Protein AF-A0A6B3G988-F1 (afdb_monomer_lite)

pLDDT: mean 75.81, std 22.09, range [39.78, 98.69]

Structure (mmCIF, N/CA/C/O backbone):
data_AF-A0A6B3G988-F1
#
_entry.id   AF-A0A6B3G988-F1
#
loop_
_atom_site.group_PDB
_atom_site.id
_atom_site.type_symbol
_atom_site.label_atom_id
_atom_site.label_alt_id
_atom_site.label_comp_id
_atom_site.label_asym_id
_atom_site.label_entity_id
_atom_site.label_seq_id
_atom_site.pdbx_PDB_ins_code
_atom_site.Cartn_x
_atom_site.Cartn_y
_atom_site.Cartn_z
_atom_site.occupancy
_atom_site.B_iso_or_equiv
_atom_site.auth_seq_id
_atom_site.auth_comp_id
_atom_site.auth_asym_id
_atom_site.auth_atom_id
_atom_site.pdbx_PDB_model_num
ATOM 1 N N . MET A 1 1 ? -3.854 62.641 1.721 1.00 42.56 1 MET A N 1
ATOM 2 C CA . MET A 1 1 ? -2.601 61.874 1.902 1.00 42.56 1 MET A CA 1
ATOM 3 C C . MET A 1 1 ? -2.681 60.600 1.073 1.00 42.56 1 MET A C 1
ATOM 5 O O . MET A 1 1 ? -3.495 59.736 1.372 1.00 42.56 1 MET A O 1
ATOM 9 N N . ARG A 1 2 ? -1.920 60.510 -0.021 1.00 48.09 2 ARG A N 1
ATOM 10 C CA . ARG A 1 2 ? -1.785 59.286 -0.820 1.00 48.09 2 ARG A CA 1
ATOM 11 C C . ARG A 1 2 ? -0.318 58.873 -0.875 1.00 48.09 2 ARG A C 1
ATOM 13 O O . ARG A 1 2 ? 0.533 59.742 -1.022 1.00 48.09 2 ARG A O 1
ATOM 20 N N . ARG A 1 3 ? -0.137 57.545 -0.938 1.00 47.75 3 ARG A N 1
ATOM 21 C CA . ARG A 1 3 ? 1.017 56.787 -1.458 1.00 47.75 3 ARG A CA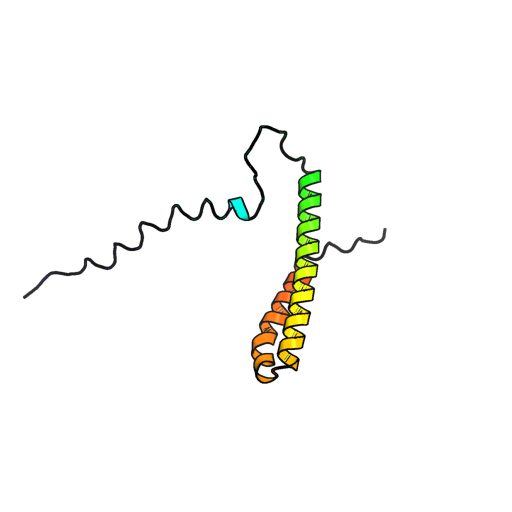 1
ATOM 22 C C . ARG A 1 3 ? 2.138 56.517 -0.442 1.00 47.75 3 ARG A C 1
ATOM 24 O O . ARG A 1 3 ? 2.874 57.428 -0.113 1.00 47.75 3 ARG A O 1
ATOM 31 N N . THR A 1 4 ? 2.279 55.254 -0.020 1.00 49.28 4 THR A N 1
ATOM 32 C CA . THR A 1 4 ? 3.312 54.282 -0.465 1.00 49.28 4 THR A CA 1
ATOM 33 C C . THR A 1 4 ? 3.268 53.015 0.402 1.00 49.28 4 THR A C 1
ATOM 35 O O . THR A 1 4 ? 3.024 53.084 1.600 1.00 49.28 4 THR A O 1
ATOM 38 N N . GLY A 1 5 ? 3.503 51.847 -0.211 1.00 45.88 5 GLY A N 1
ATOM 39 C CA . GLY A 1 5 ? 3.783 50.617 0.541 1.00 45.88 5 GLY A CA 1
ATOM 40 C C . GLY A 1 5 ? 3.419 49.282 -0.113 1.00 45.88 5 GLY A C 1
ATOM 41 O O . GLY A 1 5 ? 3.436 48.261 0.565 1.00 45.88 5 GLY A O 1
ATOM 42 N N . THR A 1 6 ? 3.116 49.228 -1.412 1.00 54.84 6 THR A N 1
ATOM 43 C CA . THR A 1 6 ? 3.039 47.964 -2.168 1.00 54.84 6 THR A CA 1
ATOM 44 C C . THR A 1 6 ? 4.447 47.465 -2.516 1.00 54.84 6 THR A C 1
ATOM 46 O O . THR A 1 6 ? 4.810 47.411 -3.686 1.00 54.84 6 THR A O 1
ATOM 49 N N . THR A 1 7 ? 5.267 47.124 -1.516 1.00 52.28 7 THR A N 1
ATOM 50 C CA . THR A 1 7 ? 6.633 46.611 -1.760 1.00 52.28 7 THR A CA 1
ATOM 51 C C . THR A 1 7 ? 7.046 45.536 -0.752 1.00 52.28 7 THR A C 1
ATOM 53 O O . THR A 1 7 ? 8.144 45.560 -0.209 1.00 52.28 7 THR A O 1
ATOM 56 N N . ARG A 1 8 ? 6.165 44.574 -0.451 1.00 50.00 8 ARG A N 1
ATOM 57 C CA . ARG A 1 8 ? 6.551 43.417 0.387 1.00 50.00 8 ARG A CA 1
ATOM 58 C C . ARG A 1 8 ? 5.888 42.091 0.010 1.00 50.00 8 ARG A C 1
ATOM 60 O O . ARG A 1 8 ? 5.768 41.208 0.845 1.00 50.00 8 ARG A O 1
ATOM 67 N N . ARG A 1 9 ? 5.449 41.942 -1.245 1.00 52.41 9 ARG A N 1
ATOM 68 C CA . ARG A 1 9 ? 4.944 40.657 -1.779 1.00 52.41 9 ARG A CA 1
ATOM 69 C C . ARG A 1 9 ? 5.733 40.104 -2.971 1.00 52.41 9 ARG A C 1
ATOM 71 O O . ARG A 1 9 ? 5.475 38.984 -3.375 1.00 52.41 9 ARG A O 1
ATOM 78 N N . GLY A 1 10 ? 6.717 40.840 -3.493 1.00 52.38 10 GLY A N 1
ATOM 79 C CA . GLY A 1 10 ? 7.504 40.426 -4.665 1.00 52.38 10 GLY A CA 1
ATOM 80 C C . GLY A 1 10 ? 8.854 39.759 -4.373 1.00 52.38 10 GLY A C 1
ATOM 81 O O . GLY A 1 10 ? 9.582 39.473 -5.310 1.00 52.38 10 GLY A O 1
ATOM 82 N N . ALA A 1 11 ? 9.225 39.536 -3.107 1.00 51.56 11 ALA A N 1
ATOM 83 C CA . ALA A 1 11 ? 10.584 39.102 -2.747 1.00 51.56 11 ALA A CA 1
ATOM 84 C C . ALA A 1 11 ? 10.714 37.623 -2.329 1.00 51.56 11 ALA A C 1
ATOM 86 O O . ALA A 1 11 ? 11.792 37.215 -1.915 1.00 51.56 11 ALA A O 1
ATOM 87 N N . LEU A 1 12 ? 9.653 36.810 -2.423 1.00 52.00 12 LEU A N 1
ATOM 88 C CA . LEU A 1 12 ? 9.710 35.377 -2.073 1.00 52.00 12 LEU A CA 1
ATOM 89 C C . LEU A 1 12 ? 9.622 34.422 -3.275 1.00 52.00 12 LEU A C 1
ATOM 91 O O . LEU A 1 12 ? 9.695 33.213 -3.095 1.00 52.00 12 LEU A O 1
ATOM 95 N N . THR A 1 13 ? 9.522 34.929 -4.504 1.00 54.47 13 THR A N 1
ATOM 96 C CA . THR A 1 13 ? 9.366 34.101 -5.716 1.00 54.47 13 THR A CA 1
ATOM 97 C C . THR A 1 13 ? 10.629 34.035 -6.578 1.00 54.47 13 THR A C 1
ATOM 99 O O . THR A 1 13 ? 10.524 33.836 -7.782 1.00 54.47 13 THR A O 1
ATOM 102 N N . ALA A 1 14 ? 11.820 34.240 -6.006 1.00 52.56 14 ALA A N 1
ATOM 103 C CA . ALA A 1 14 ? 13.071 34.264 -6.778 1.00 52.56 14 ALA A CA 1
ATOM 104 C C . ALA A 1 14 ? 14.085 33.167 -6.404 1.00 52.56 14 ALA A C 1
ATOM 106 O O . ALA A 1 14 ? 15.027 32.946 -7.156 1.00 52.56 14 ALA A O 1
ATOM 107 N N . THR A 1 15 ? 13.900 32.435 -5.300 1.00 53.06 15 THR A N 1
ATOM 108 C CA . THR A 1 15 ? 14.935 31.505 -4.791 1.00 53.06 15 THR A CA 1
ATOM 109 C C . THR A 1 15 ? 14.574 30.019 -4.894 1.00 53.06 15 THR A C 1
ATOM 111 O O . THR A 1 15 ? 15.343 29.173 -4.454 1.00 53.06 15 THR A O 1
ATOM 114 N N . GLY A 1 16 ? 13.423 29.673 -5.477 1.00 48.56 16 GLY A N 1
ATOM 115 C CA . GLY A 1 16 ? 12.912 28.293 -5.502 1.00 48.56 16 GLY A CA 1
ATOM 116 C C . GLY A 1 16 ? 13.164 27.493 -6.786 1.00 48.56 16 GLY A C 1
ATOM 117 O O . GLY A 1 16 ? 12.701 26.363 -6.874 1.00 48.56 16 GLY A O 1
ATOM 118 N N . ALA A 1 17 ? 13.837 28.049 -7.798 1.00 53.03 17 ALA A N 1
ATOM 119 C CA . ALA A 1 17 ? 13.926 27.409 -9.118 1.00 53.03 17 ALA A CA 1
ATOM 120 C C . ALA A 1 17 ? 15.185 26.548 -9.341 1.00 53.03 17 ALA A C 1
ATOM 122 O O . ALA A 1 17 ? 15.214 25.756 -10.274 1.00 53.03 17 ALA A O 1
ATOM 123 N N . LEU A 1 18 ? 16.220 26.663 -8.500 1.00 50.75 18 LEU A N 1
ATOM 124 C CA . LEU A 1 18 ? 17.514 25.999 -8.745 1.00 50.75 18 LEU A CA 1
ATOM 125 C C . LEU A 1 18 ? 17.757 24.746 -7.887 1.00 50.75 18 LEU A C 1
ATOM 127 O O . LEU A 1 18 ? 18.676 23.988 -8.169 1.00 50.75 18 LEU A O 1
ATOM 131 N N . ALA A 1 19 ? 16.916 24.478 -6.884 1.00 48.41 19 ALA A N 1
ATOM 132 C CA . ALA A 1 19 ? 17.077 23.330 -5.982 1.00 48.41 19 ALA A CA 1
ATOM 133 C C . ALA A 1 19 ? 16.256 22.086 -6.383 1.00 48.41 19 ALA A C 1
ATOM 135 O O . ALA A 1 19 ? 16.283 21.082 -5.679 1.00 48.41 19 ALA A O 1
ATOM 136 N N . LEU A 1 20 ? 15.523 22.127 -7.501 1.00 50.97 20 LEU A N 1
ATOM 137 C CA . LEU A 1 20 ? 14.743 20.976 -7.981 1.00 50.97 20 LEU A CA 1
ATOM 138 C C . LEU A 1 20 ? 15.552 20.032 -8.886 1.00 50.97 20 LEU A C 1
ATOM 140 O O . LEU A 1 20 ? 15.149 18.890 -9.078 1.00 50.97 20 LEU A O 1
ATOM 144 N N . GLY A 1 21 ? 16.706 20.467 -9.406 1.00 51.88 21 GLY A N 1
ATOM 145 C CA . GLY A 1 21 ? 17.549 19.634 -10.274 1.00 51.88 21 GLY A CA 1
ATOM 146 C C . GLY A 1 21 ? 18.301 18.522 -9.535 1.00 51.88 21 GLY A C 1
ATOM 147 O O . GLY A 1 21 ? 18.453 17.431 -10.069 1.00 51.88 21 GLY A O 1
ATOM 148 N N . ALA A 1 22 ? 18.718 18.763 -8.287 1.00 52.78 22 ALA A N 1
ATOM 149 C CA . ALA A 1 22 ? 19.538 17.819 -7.518 1.00 52.78 22 ALA A CA 1
ATOM 150 C C . ALA A 1 22 ? 18.727 16.753 -6.756 1.00 52.78 22 ALA A C 1
ATOM 152 O O . ALA A 1 22 ? 19.275 15.738 -6.349 1.00 52.78 22 ALA A O 1
ATOM 153 N N . VAL A 1 23 ? 17.419 16.951 -6.562 1.00 54.19 23 VAL A N 1
ATOM 154 C CA . VAL A 1 23 ? 16.560 15.944 -5.906 1.00 54.19 23 VAL A CA 1
ATOM 155 C C . VAL A 1 23 ? 16.103 14.867 -6.899 1.00 54.19 23 VAL A C 1
ATOM 157 O O . VAL A 1 23 ? 15.779 13.751 -6.498 1.00 54.19 23 VAL A O 1
ATOM 160 N N . LEU A 1 24 ? 16.123 15.160 -8.204 1.00 52.47 24 LEU A N 1
ATOM 161 C CA . LEU A 1 24 ? 15.712 14.206 -9.237 1.00 52.47 24 LEU A CA 1
ATOM 162 C C . LEU A 1 24 ? 16.790 13.160 -9.563 1.00 52.47 24 LEU A C 1
ATOM 164 O O . LEU A 1 24 ? 16.430 12.054 -9.959 1.00 52.47 24 LEU A O 1
ATOM 168 N N . THR A 1 25 ? 18.077 13.442 -9.324 1.00 54.78 25 THR A N 1
ATOM 169 C CA . THR A 1 25 ? 19.161 12.445 -9.475 1.00 54.78 25 THR A CA 1
ATOM 170 C C . THR A 1 25 ? 19.144 11.387 -8.364 1.00 54.78 25 THR A C 1
ATOM 172 O O . THR A 1 25 ? 19.717 10.314 -8.514 1.00 54.78 25 THR A O 1
ATOM 175 N N . GLY A 1 26 ? 18.421 11.639 -7.267 1.00 49.62 26 GLY A N 1
ATOM 176 C CA . GLY A 1 26 ? 18.233 10.679 -6.176 1.00 49.62 26 GLY A CA 1
ATOM 177 C C . GLY A 1 26 ? 17.113 9.655 -6.402 1.00 49.62 26 GLY A C 1
ATOM 178 O O . GLY A 1 26 ? 16.999 8.707 -5.628 1.00 49.62 26 GLY A O 1
ATOM 179 N N . CYS A 1 27 ? 16.270 9.822 -7.433 1.00 58.62 27 CYS A N 1
ATOM 180 C CA . CYS A 1 27 ? 15.144 8.914 -7.718 1.00 58.62 27 CYS A CA 1
ATOM 181 C C . CYS A 1 27 ? 15.459 7.865 -8.807 1.00 58.62 27 CYS A C 1
ATOM 183 O O . CYS A 1 27 ? 14.654 6.976 -9.080 1.00 58.62 27 CYS A O 1
ATOM 185 N N . GLY A 1 28 ? 16.653 7.925 -9.392 1.00 50.47 28 GLY A N 1
ATOM 186 C CA . GLY A 1 28 ? 17.188 6.915 -10.295 1.00 50.47 28 GLY A CA 1
ATOM 187 C C . GLY A 1 28 ? 18.694 7.082 -10.327 1.00 50.47 28 GLY A C 1
ATOM 188 O O . GLY A 1 28 ? 19.165 8.084 -10.843 1.00 50.47 28 GLY A O 1
ATOM 189 N N . GLY A 1 29 ? 19.410 6.147 -9.698 1.00 51.28 29 GLY A N 1
ATOM 190 C CA . GLY A 1 29 ? 20.853 6.228 -9.510 1.00 51.28 29 GLY A CA 1
ATOM 191 C C . GLY A 1 29 ? 21.587 6.484 -10.820 1.00 51.28 29 GLY A C 1
ATOM 192 O O . GLY A 1 29 ? 21.635 5.610 -11.683 1.00 51.28 29 GLY A O 1
ATOM 193 N N . ASP A 1 30 ? 22.167 7.671 -10.908 1.00 50.66 30 ASP A N 1
ATOM 194 C CA . ASP A 1 30 ? 23.286 7.994 -11.776 1.00 50.66 30 ASP A CA 1
ATOM 195 C C . ASP A 1 30 ? 24.427 8.364 -10.817 1.00 50.66 30 ASP A C 1
ATOM 197 O O . ASP A 1 30 ? 24.595 9.515 -10.412 1.00 50.66 30 ASP A O 1
ATOM 201 N N . ASP A 1 31 ? 25.139 7.334 -10.346 1.00 49.69 31 ASP A N 1
ATOM 202 C CA . ASP A 1 31 ? 26.508 7.492 -9.856 1.00 49.69 31 ASP A CA 1
ATOM 203 C C . ASP A 1 31 ? 27.344 7.895 -11.081 1.00 49.69 31 ASP A C 1
ATOM 205 O O . ASP A 1 31 ? 27.894 7.058 -11.798 1.00 49.69 31 ASP A O 1
ATOM 209 N N . GLU A 1 32 ? 27.360 9.194 -11.370 1.00 53.47 32 GLU A N 1
ATOM 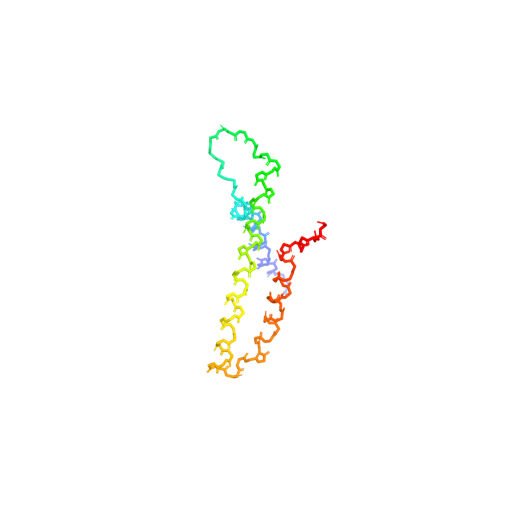210 C CA . GLU A 1 32 ? 28.274 9.819 -12.324 1.00 53.47 32 GLU A CA 1
ATOM 211 C C . GLU A 1 32 ? 29.674 9.875 -11.701 1.00 53.47 32 GLU A C 1
ATOM 213 O O . GLU A 1 32 ? 30.179 10.936 -11.346 1.00 53.47 32 GLU A O 1
ATOM 218 N N . ASP A 1 33 ? 30.309 8.711 -11.576 1.00 49.53 33 ASP A N 1
ATOM 219 C CA . ASP A 1 33 ? 31.748 8.606 -11.375 1.00 49.53 33 ASP A CA 1
ATOM 220 C C . ASP A 1 33 ? 32.311 7.407 -12.160 1.00 49.53 33 ASP A C 1
ATOM 222 O O . ASP A 1 33 ? 31.950 6.249 -11.957 1.00 49.53 33 ASP A O 1
ATOM 226 N N . ALA A 1 34 ? 33.251 7.734 -13.051 1.00 42.78 34 ALA A N 1
ATOM 227 C CA . ALA A 1 34 ? 34.090 6.867 -13.881 1.00 42.78 34 ALA A CA 1
ATOM 228 C C . ALA A 1 34 ? 33.441 6.227 -15.131 1.00 42.78 34 ALA A C 1
ATOM 230 O O . ALA A 1 34 ? 32.607 5.329 -15.085 1.00 42.78 34 ALA A O 1
ATOM 231 N N . GLY A 1 35 ? 33.931 6.663 -16.299 1.00 48.56 35 GLY A N 1
ATOM 232 C CA . GLY A 1 35 ? 33.500 6.226 -17.624 1.00 48.56 35 GLY A CA 1
ATOM 233 C C . GLY A 1 35 ? 33.317 4.712 -17.771 1.00 48.56 35 GLY A C 1
ATOM 234 O O . GLY A 1 35 ? 34.264 3.934 -17.702 1.00 48.56 35 GLY A O 1
ATOM 235 N N . GLY A 1 36 ? 32.085 4.301 -18.064 1.00 47.28 36 GLY A N 1
ATOM 236 C CA . GLY A 1 36 ? 31.752 2.898 -18.260 1.00 47.28 36 GLY A CA 1
ATOM 237 C C . GLY A 1 36 ? 30.379 2.725 -18.893 1.00 47.28 36 GLY A C 1
ATOM 238 O O . GLY A 1 36 ? 29.369 2.799 -18.217 1.00 47.28 36 GLY A O 1
ATOM 239 N N . LYS A 1 37 ? 30.365 2.483 -20.209 1.00 54.56 37 LYS A N 1
ATOM 240 C CA . LYS A 1 37 ? 29.344 1.745 -20.981 1.00 54.56 37 LYS A CA 1
ATOM 241 C C . LYS A 1 37 ? 27.893 1.880 -20.478 1.00 54.56 37 LYS A C 1
ATOM 243 O O . LYS A 1 37 ? 27.477 1.143 -19.590 1.00 54.56 37 LYS A O 1
ATOM 248 N N . LYS A 1 38 ? 27.104 2.734 -21.153 1.00 58.69 38 LYS A N 1
ATOM 249 C CA . LYS A 1 38 ? 25.650 2.889 -20.942 1.00 58.69 38 LYS A CA 1
ATOM 250 C C . LYS A 1 38 ? 24.993 1.530 -20.644 1.00 58.69 38 LYS A C 1
ATOM 252 O O . LYS A 1 38 ? 25.147 0.617 -21.469 1.00 58.69 38 LYS A O 1
ATOM 257 N N . PRO A 1 39 ? 24.278 1.373 -19.516 1.00 56.78 39 PRO A N 1
ATOM 258 C CA . PRO A 1 39 ? 23.608 0.121 -19.198 1.00 56.78 39 PRO A CA 1
ATOM 259 C C . PRO A 1 39 ? 22.672 -0.260 -20.352 1.00 56.78 39 PRO A C 1
ATOM 261 O O . PRO A 1 39 ? 21.867 0.543 -20.823 1.00 56.78 39 PRO A O 1
ATOM 264 N N . GLY A 1 40 ? 22.830 -1.477 -20.875 1.00 61.72 40 GLY A N 1
ATOM 265 C CA . GLY A 1 40 ? 22.015 -1.959 -21.987 1.00 61.72 40 GLY A CA 1
ATOM 266 C C . GLY A 1 40 ? 20.542 -2.082 -21.585 1.00 61.72 40 GLY A C 1
ATOM 267 O O . GLY A 1 40 ? 20.225 -2.364 -20.436 1.00 61.72 40 GLY A O 1
ATOM 268 N N . ARG A 1 41 ? 19.617 -1.953 -22.541 1.00 65.38 41 ARG A N 1
ATOM 269 C CA . ARG A 1 41 ? 18.153 -2.008 -22.316 1.00 65.38 41 ARG A CA 1
ATOM 270 C C . ARG A 1 41 ? 17.670 -3.200 -21.462 1.00 65.38 41 ARG A C 1
ATOM 272 O O . ARG A 1 41 ? 16.652 -3.111 -20.782 1.00 65.38 41 ARG A O 1
ATOM 279 N N . ALA A 1 42 ? 18.392 -4.321 -21.487 1.00 68.69 42 ALA A N 1
ATOM 280 C CA . ALA A 1 42 ? 18.088 -5.500 -20.678 1.00 68.69 42 ALA A CA 1
ATOM 281 C C . ALA A 1 42 ? 18.410 -5.326 -19.179 1.00 68.69 42 ALA A C 1
ATOM 283 O O . ALA A 1 42 ? 17.688 -5.869 -18.342 1.00 68.69 42 ALA A O 1
ATOM 284 N N . THR A 1 43 ? 19.463 -4.583 -18.816 1.00 74.44 43 THR A N 1
ATOM 285 C CA . THR A 1 43 ? 19.792 -4.319 -17.404 1.00 74.44 43 THR A CA 1
ATOM 286 C C . THR A 1 43 ? 18.797 -3.338 -16.795 1.00 74.44 43 THR A C 1
ATOM 288 O O . THR A 1 43 ? 18.339 -3.566 -15.676 1.00 74.44 43 THR A O 1
ATOM 291 N N . SER A 1 44 ? 18.359 -2.330 -17.560 1.00 82.31 44 SER A N 1
ATOM 292 C CA . SER A 1 44 ? 17.324 -1.389 -17.116 1.00 82.31 44 SER A CA 1
ATOM 293 C C . SER A 1 44 ? 15.968 -2.073 -16.895 1.00 82.31 44 SER A C 1
ATOM 295 O O . SER A 1 44 ? 15.324 -1.826 -15.882 1.00 82.31 44 SER A O 1
ATOM 297 N N . ALA A 1 45 ? 15.557 -2.990 -17.781 1.00 86.69 45 ALA A N 1
ATOM 298 C CA . ALA A 1 45 ? 14.296 -3.725 -17.626 1.00 86.69 45 ALA A CA 1
ATOM 299 C C . ALA A 1 45 ? 14.286 -4.645 -16.387 1.00 86.69 45 ALA A C 1
ATOM 301 O O . ALA A 1 45 ? 13.270 -4.763 -15.701 1.00 86.69 45 ALA A O 1
ATOM 302 N N . LYS A 1 46 ? 15.422 -5.285 -16.070 1.00 87.31 46 LYS A N 1
ATOM 303 C CA . LYS A 1 46 ? 15.563 -6.096 -14.848 1.00 87.31 46 LYS A CA 1
ATOM 304 C C . LYS A 1 46 ? 15.496 -5.239 -13.584 1.00 87.31 46 LYS A C 1
ATOM 306 O O . LYS A 1 46 ? 14.807 -5.621 -12.641 1.00 87.31 46 LYS A O 1
ATOM 311 N N . ALA A 1 47 ? 16.179 -4.093 -13.576 1.00 89.81 47 ALA A N 1
ATOM 312 C CA . ALA A 1 47 ? 16.141 -3.158 -12.454 1.00 89.81 47 ALA A CA 1
ATOM 313 C C . ALA A 1 47 ? 14.721 -2.616 -12.221 1.00 89.81 47 ALA A C 1
ATOM 315 O O . ALA A 1 47 ? 14.231 -2.637 -11.095 1.00 89.81 47 ALA A O 1
ATOM 316 N N . GLU A 1 48 ? 14.023 -2.222 -13.288 1.00 90.19 48 GLU A N 1
ATOM 317 C CA . GLU A 1 48 ? 12.632 -1.768 -13.221 1.00 90.19 48 GLU A CA 1
ATOM 318 C C . GLU A 1 48 ? 11.703 -2.843 -12.636 1.00 90.19 48 GLU A C 1
ATOM 320 O O . GLU A 1 48 ? 10.913 -2.556 -11.734 1.00 90.19 48 GLU A O 1
ATOM 325 N N . LYS A 1 49 ? 11.827 -4.096 -13.094 1.00 91.50 49 LYS A N 1
ATOM 326 C CA . LYS A 1 49 ? 11.056 -5.222 -12.547 1.00 91.50 49 LYS A CA 1
ATOM 327 C C . LYS A 1 49 ? 11.303 -5.395 -11.044 1.00 91.50 49 LYS A C 1
ATOM 329 O O . LYS A 1 49 ? 10.343 -5.484 -10.284 1.00 91.50 49 LYS A O 1
ATOM 334 N N . ALA A 1 50 ? 12.566 -5.391 -10.616 1.00 93.06 50 ALA A N 1
ATOM 335 C CA . ALA A 1 50 ? 12.921 -5.542 -9.205 1.00 93.06 50 ALA A CA 1
ATOM 336 C C . ALA A 1 50 ? 12.368 -4.395 -8.336 1.00 93.06 50 ALA A C 1
ATOM 338 O O . ALA A 1 50 ? 11.885 -4.631 -7.226 1.00 93.06 50 ALA A O 1
ATOM 339 N N . LEU A 1 51 ? 12.392 -3.158 -8.845 1.00 94.50 51 LEU A N 1
ATOM 340 C CA . LEU A 1 51 ? 11.810 -1.999 -8.161 1.00 94.50 51 LEU A CA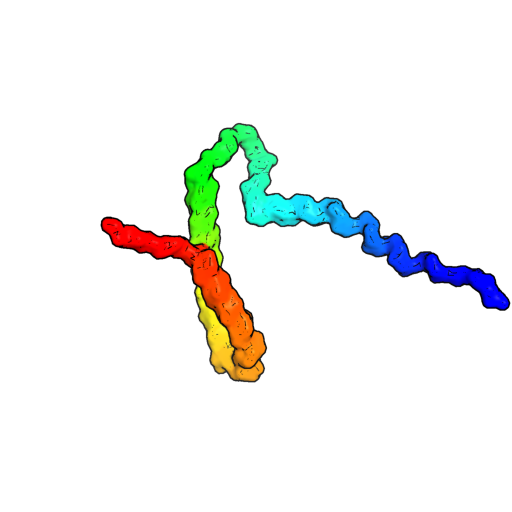 1
ATOM 341 C C . LEU A 1 51 ? 10.290 -2.126 -8.015 1.0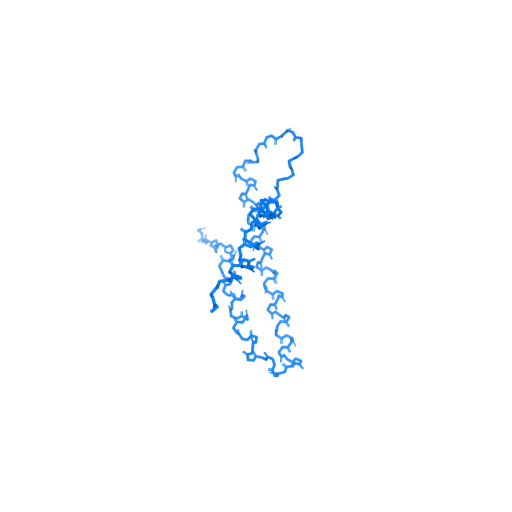0 94.50 51 LEU A C 1
ATOM 343 O O . LEU A 1 51 ? 9.767 -1.890 -6.925 1.00 94.50 51 LEU A O 1
ATOM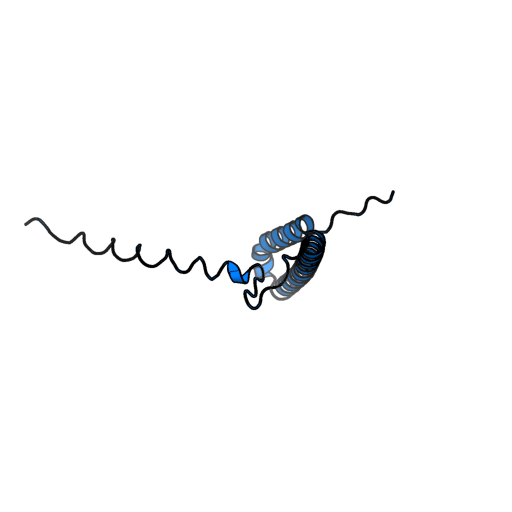 347 N N . ARG A 1 52 ? 9.586 -2.549 -9.071 1.00 95.25 52 ARG A N 1
ATOM 348 C CA . ARG A 1 52 ? 8.135 -2.790 -9.023 1.00 95.25 52 ARG A CA 1
ATOM 349 C C . ARG A 1 52 ? 7.773 -3.885 -8.020 1.00 95.25 52 ARG A C 1
ATOM 351 O O . ARG A 1 52 ? 6.900 -3.682 -7.182 1.00 95.25 52 ARG A O 1
ATOM 358 N N . GLU A 1 53 ? 8.486 -5.010 -8.040 1.00 95.81 53 GLU A N 1
ATOM 359 C CA . GLU A 1 53 ? 8.284 -6.105 -7.080 1.00 95.81 53 GLU A CA 1
ATOM 360 C C . GLU A 1 53 ? 8.517 -5.655 -5.634 1.00 95.81 53 GLU A C 1
ATOM 362 O O . GLU A 1 53 ? 7.752 -6.013 -4.735 1.00 95.81 53 GLU A O 1
ATOM 367 N N . LYS A 1 54 ? 9.554 -4.844 -5.394 1.00 96.00 54 LYS A N 1
ATOM 368 C CA . LYS A 1 54 ? 9.793 -4.247 -4.078 1.00 96.00 54 LYS A CA 1
ATOM 369 C C . LYS A 1 54 ? 8.632 -3.340 -3.665 1.00 96.00 54 LYS A C 1
ATOM 371 O O . LYS A 1 54 ? 8.126 -3.499 -2.560 1.00 96.00 54 LYS A O 1
ATOM 376 N N . ALA A 1 55 ? 8.180 -2.451 -4.546 1.00 95.94 55 ALA A N 1
ATOM 377 C CA . ALA A 1 55 ? 7.081 -1.536 -4.251 1.00 95.94 55 ALA A CA 1
ATOM 378 C C . ALA A 1 55 ? 5.778 -2.276 -3.896 1.00 95.94 55 ALA A C 1
ATOM 380 O O . ALA A 1 55 ? 5.084 -1.880 -2.961 1.00 95.94 55 ALA A O 1
ATOM 381 N N . VAL A 1 56 ? 5.477 -3.391 -4.573 1.00 98.00 56 VAL A N 1
ATOM 382 C CA . VAL A 1 56 ? 4.330 -4.254 -4.236 1.00 98.00 56 VAL A CA 1
ATOM 383 C C . VAL A 1 56 ? 4.477 -4.859 -2.837 1.00 98.00 56 VAL A C 1
ATOM 385 O O . VAL A 1 56 ? 3.531 -4.815 -2.050 1.00 98.00 56 VAL A O 1
ATOM 388 N N . ARG A 1 57 ? 5.658 -5.396 -2.497 1.00 97.94 57 ARG A N 1
ATOM 389 C CA . ARG A 1 57 ? 5.917 -5.960 -1.158 1.00 97.94 57 ARG A CA 1
ATOM 390 C C . ARG A 1 57 ? 5.811 -4.905 -0.059 1.00 97.94 57 ARG A C 1
ATOM 392 O O . ARG A 1 57 ? 5.177 -5.158 0.964 1.00 97.94 57 ARG A O 1
ATOM 399 N N . ASP A 1 58 ? 6.395 -3.733 -0.280 1.00 98.31 58 ASP A N 1
ATOM 400 C CA . ASP A 1 58 ? 6.362 -2.628 0.678 1.00 98.31 58 ASP A CA 1
ATOM 401 C C . ASP A 1 58 ? 4.920 -2.113 0.868 1.00 98.31 58 ASP A C 1
ATOM 403 O O . ASP A 1 58 ? 4.496 -1.870 1.999 1.00 98.31 58 ASP A O 1
ATOM 407 N N . GLY A 1 59 ? 4.129 -2.036 -0.211 1.00 98.00 59 GLY A N 1
ATOM 408 C CA . GLY A 1 59 ? 2.703 -1.700 -0.154 1.00 98.00 59 GLY A CA 1
ATOM 409 C C . GLY A 1 59 ? 1.871 -2.716 0.636 1.00 98.00 59 GLY A C 1
ATOM 410 O O . GLY A 1 59 ? 1.047 -2.327 1.463 1.00 98.00 59 GLY A O 1
ATOM 411 N N . ALA A 1 60 ? 2.126 -4.016 0.458 1.00 98.31 60 ALA A N 1
ATOM 412 C CA . ALA A 1 60 ? 1.456 -5.065 1.231 1.00 98.31 60 ALA A CA 1
ATOM 413 C C . ALA A 1 60 ? 1.784 -4.980 2.734 1.00 98.31 60 ALA A C 1
ATOM 415 O O . ALA A 1 60 ? 0.893 -5.105 3.575 1.00 98.31 60 ALA A O 1
ATOM 416 N N . LEU A 1 61 ? 3.047 -4.707 3.081 1.00 98.69 61 LEU A N 1
ATOM 417 C CA . LEU A 1 61 ? 3.454 -4.492 4.471 1.00 98.69 61 LEU A CA 1
ATOM 418 C C . LEU A 1 61 ? 2.787 -3.247 5.075 1.00 98.69 61 LEU A C 1
ATOM 420 O O . LEU A 1 61 ? 2.409 -3.256 6.246 1.00 98.69 61 LEU A O 1
ATOM 424 N N . LEU A 1 62 ? 2.636 -2.178 4.290 1.00 98.50 62 LEU A N 1
ATOM 425 C CA . LEU A 1 62 ? 1.945 -0.967 4.726 1.00 98.50 62 LEU A CA 1
ATOM 426 C C . LEU A 1 62 ? 0.458 -1.222 5.001 1.00 98.50 62 LEU A C 1
ATOM 428 O O . LEU A 1 62 ? -0.040 -0.762 6.026 1.00 98.50 62 LEU A O 1
ATOM 432 N N . LEU A 1 63 ? -0.225 -1.990 4.144 1.00 98.56 63 LEU A N 1
ATOM 433 C CA . LEU A 1 63 ? -1.610 -2.404 4.388 1.00 98.56 63 LEU A CA 1
ATOM 434 C C . LEU A 1 63 ? -1.738 -3.140 5.720 1.00 98.56 63 LEU A C 1
ATOM 436 O O . LEU A 1 63 ? -2.514 -2.712 6.565 1.00 98.56 63 LEU A O 1
ATOM 440 N N . ALA A 1 64 ? -0.901 -4.150 5.966 1.00 98.62 64 ALA A N 1
ATOM 441 C CA . ALA A 1 64 ? -0.921 -4.886 7.231 1.00 98.62 64 ALA A CA 1
ATOM 442 C C . ALA A 1 64 ? -0.721 -3.970 8.454 1.00 98.62 64 ALA A C 1
ATOM 444 O O . ALA A 1 64 ? -1.348 -4.161 9.492 1.00 98.62 64 ALA A O 1
ATOM 445 N N . ARG A 1 65 ? 0.122 -2.934 8.342 1.00 98.69 65 ARG A N 1
ATOM 446 C CA . ARG A 1 65 ? 0.304 -1.949 9.420 1.00 98.69 65 ARG A CA 1
ATOM 447 C C . ARG A 1 65 ? -0.938 -1.092 9.640 1.00 98.69 65 ARG A C 1
ATOM 449 O O . ARG A 1 65 ? -1.279 -0.834 10.789 1.00 98.69 65 ARG A O 1
ATOM 456 N N . TYR A 1 66 ? -1.604 -0.647 8.576 1.00 98.69 66 TYR A N 1
ATOM 457 C CA . TYR A 1 66 ? -2.864 0.086 8.709 1.00 98.69 66 TYR A CA 1
ATOM 458 C C . TYR A 1 66 ? -3.968 -0.773 9.318 1.00 98.69 66 TYR A C 1
ATOM 460 O O . TYR A 1 66 ? -4.744 -0.258 10.120 1.00 98.69 66 TYR A O 1
ATOM 468 N N . ASP A 1 67 ? -3.997 -2.064 9.001 1.00 98.25 67 ASP A N 1
ATOM 469 C CA . ASP A 1 67 ? -4.941 -3.018 9.584 1.00 98.25 67 ASP A CA 1
ATOM 470 C C . ASP A 1 67 ? -4.719 -3.123 11.099 1.00 98.25 67 ASP A C 1
ATOM 472 O O . ASP A 1 67 ? -5.647 -2.892 11.870 1.00 98.25 67 ASP A O 1
ATOM 476 N N . LEU A 1 68 ? -3.468 -3.321 11.533 1.00 98.69 68 LEU A N 1
ATOM 477 C CA . LEU A 1 68 ? -3.102 -3.352 12.956 1.00 98.69 68 LEU A CA 1
ATOM 478 C C . LEU A 1 68 ? -3.428 -2.039 13.687 1.00 98.69 68 LEU A C 1
ATOM 480 O O . LEU A 1 68 ? -3.883 -2.062 14.831 1.00 98.69 68 LEU A O 1
ATOM 484 N N . VAL A 1 69 ? -3.208 -0.884 13.049 1.00 98.62 69 VAL A N 1
ATOM 485 C CA . VAL A 1 69 ? -3.563 0.420 13.638 1.00 98.62 69 VAL A CA 1
ATOM 486 C C . VAL A 1 69 ? -5.076 0.557 13.787 1.00 98.62 69 VAL A C 1
ATOM 488 O O . VAL A 1 69 ? -5.536 1.023 14.827 1.00 98.62 69 VAL A O 1
ATOM 491 N N . ALA A 1 70 ? -5.850 0.145 12.783 1.00 98.31 70 ALA A N 1
ATOM 492 C CA . ALA A 1 70 ? -7.307 0.195 12.845 1.00 98.31 70 ALA A CA 1
ATOM 493 C C . ALA A 1 70 ? -7.866 -0.742 13.930 1.00 98.31 70 ALA A C 1
ATOM 495 O O . ALA A 1 70 ? -8.822 -0.370 14.609 1.00 98.31 70 ALA A O 1
ATOM 496 N N . GLU A 1 71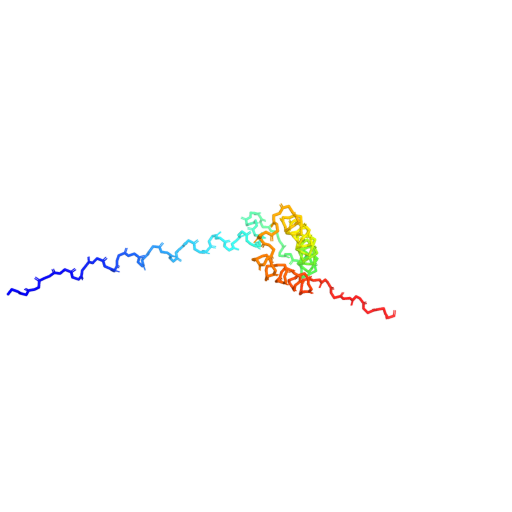 ? -7.251 -1.910 14.135 1.00 98.19 71 GLU A N 1
ATOM 497 C CA . GLU A 1 71 ? -7.599 -2.835 15.222 1.00 98.19 71 GLU A CA 1
ATOM 498 C C . GLU A 1 71 ? -7.284 -2.250 16.606 1.00 98.19 71 GLU A C 1
ATOM 500 O O . GLU A 1 71 ? -8.140 -2.258 17.492 1.00 98.19 71 GLU A O 1
ATOM 505 N N . ALA A 1 72 ? -6.080 -1.701 16.795 1.00 98.62 72 ALA A N 1
ATOM 506 C CA . ALA A 1 72 ? -5.662 -1.114 18.070 1.00 98.62 72 ALA A CA 1
ATOM 507 C C . ALA A 1 72 ? -6.397 0.202 18.390 1.00 98.62 72 ALA A C 1
ATOM 509 O O . ALA A 1 72 ? -6.618 0.537 19.558 1.00 98.62 72 ALA A O 1
ATOM 510 N N . HIS A 1 73 ? -6.778 0.956 17.357 1.00 98.19 73 HIS A N 1
ATOM 511 C CA . HIS A 1 73 ? -7.407 2.268 17.470 1.00 98.19 73 HIS A CA 1
ATOM 512 C C . HIS A 1 73 ? -8.620 2.385 16.534 1.00 98.19 73 HIS A C 1
ATOM 514 O O . HIS A 1 73 ? -8.539 3.059 15.499 1.00 98.19 73 HIS A O 1
ATOM 520 N N . PRO A 1 74 ? -9.785 1.827 16.919 1.00 98.00 74 PRO A N 1
ATOM 521 C CA . PRO A 1 74 ? -10.969 1.771 16.056 1.00 98.00 74 PRO A CA 1
ATOM 522 C C . PRO A 1 74 ? -11.445 3.136 15.541 1.00 98.00 74 PRO A C 1
ATOM 524 O O . PRO A 1 74 ? -11.948 3.242 14.425 1.00 98.00 74 PRO A O 1
ATOM 527 N N . ALA A 1 75 ? -11.223 4.207 16.311 1.00 98.19 75 ALA A N 1
ATOM 528 C CA . ALA A 1 75 ? -11.554 5.575 15.907 1.00 98.19 75 ALA A CA 1
ATOM 529 C C . ALA A 1 75 ? -10.810 6.051 14.637 1.00 98.19 75 ALA A C 1
ATOM 531 O O . ALA A 1 75 ? -11.264 6.985 13.980 1.00 98.19 75 ALA A O 1
ATOM 532 N N . THR A 1 76 ? -9.685 5.423 14.272 1.00 98.06 76 THR A N 1
ATOM 533 C CA . THR A 1 76 ? -8.895 5.775 13.076 1.00 98.06 76 THR A CA 1
ATOM 534 C C . THR A 1 76 ? -9.358 5.060 11.805 1.00 98.06 76 THR A C 1
ATOM 536 O O . THR A 1 76 ? -9.006 5.493 10.707 1.00 98.06 76 THR A O 1
ATOM 539 N N . ALA A 1 77 ? -10.170 4.003 11.923 1.00 98.19 77 ALA A N 1
ATOM 540 C CA . ALA A 1 77 ? -10.488 3.106 10.812 1.00 98.19 77 ALA A CA 1
ATOM 541 C C . ALA A 1 77 ? -11.119 3.836 9.614 1.00 98.19 77 ALA A C 1
ATOM 543 O O . ALA A 1 77 ? -10.701 3.629 8.477 1.00 98.19 77 ALA A O 1
ATOM 544 N N . ALA A 1 78 ? -12.062 4.748 9.873 1.00 98.19 78 ALA A N 1
ATOM 545 C CA . ALA A 1 78 ? -12.723 5.527 8.825 1.00 98.19 78 ALA A CA 1
ATOM 546 C C . ALA A 1 78 ? -11.751 6.452 8.069 1.00 98.19 78 ALA A C 1
ATOM 548 O O . ALA A 1 78 ? -11.884 6.634 6.865 1.00 98.19 78 ALA A O 1
ATOM 549 N N . GLY A 1 79 ? -10.750 7.012 8.757 1.00 98.19 79 GLY A N 1
ATOM 550 C CA . GLY A 1 79 ? -9.725 7.847 8.125 1.00 98.19 79 GLY A CA 1
ATOM 551 C C . GLY A 1 79 ? -8.693 7.043 7.328 1.00 98.19 79 GLY A C 1
ATOM 552 O O . GLY A 1 79 ? -8.130 7.556 6.364 1.00 98.19 79 GLY A O 1
ATOM 553 N N . LEU A 1 80 ? -8.451 5.784 7.710 1.00 98.44 80 LEU A N 1
ATOM 554 C CA . LEU A 1 80 ? -7.502 4.897 7.030 1.00 98.44 80 LEU A CA 1
ATOM 555 C C . LEU A 1 80 ? -8.094 4.186 5.810 1.00 98.44 80 LEU A C 1
ATOM 557 O O . LEU A 1 80 ? -7.329 3.785 4.938 1.00 98.44 80 LEU A O 1
ATOM 561 N N . GLU A 1 81 ? -9.416 4.035 5.723 1.00 98.31 81 GLU A N 1
ATOM 562 C CA . GLU A 1 81 ? -10.097 3.377 4.598 1.00 98.31 81 GLU A CA 1
ATOM 563 C C . GLU A 1 81 ? -9.637 3.890 3.216 1.00 98.31 81 GLU A C 1
ATOM 565 O O . GLU A 1 81 ? -9.114 3.075 2.448 1.00 98.31 81 GLU A O 1
ATOM 570 N N . PRO A 1 82 ? -9.662 5.207 2.915 1.00 98.50 82 PRO A N 1
ATOM 571 C CA . PRO A 1 82 ? -9.227 5.692 1.605 1.00 98.50 82 PRO A CA 1
ATOM 572 C C . PRO A 1 82 ? -7.733 5.451 1.347 1.00 98.50 82 PRO A C 1
ATOM 574 O O . PRO A 1 82 ? -7.324 5.220 0.207 1.00 98.50 82 PRO A O 1
ATOM 577 N N . LEU A 1 83 ? -6.899 5.462 2.393 1.00 98.25 83 LEU A N 1
ATOM 578 C CA . LEU A 1 83 ? -5.468 5.176 2.267 1.00 98.25 83 LEU A CA 1
ATOM 579 C C . LEU A 1 83 ? -5.222 3.694 1.970 1.00 98.25 83 LEU A C 1
ATOM 581 O O . LEU A 1 83 ? -4.403 3.369 1.110 1.00 98.25 83 LEU A O 1
ATOM 585 N N . ARG A 1 84 ? -5.956 2.792 2.632 1.00 98.38 84 ARG A N 1
ATOM 586 C CA . ARG A 1 84 ? -5.903 1.348 2.363 1.00 98.38 84 ARG A CA 1
ATOM 587 C C . ARG A 1 84 ? -6.352 1.051 0.932 1.00 98.38 84 ARG A C 1
ATOM 589 O O . ARG A 1 84 ? -5.656 0.328 0.221 1.00 98.38 84 ARG A O 1
ATOM 596 N N . ALA A 1 85 ? -7.444 1.665 0.477 1.00 98.56 85 ALA A N 1
ATOM 597 C CA . ALA A 1 85 ? -7.911 1.527 -0.901 1.00 98.56 85 ALA A CA 1
ATOM 598 C C . ALA A 1 85 ? -6.847 1.990 -1.915 1.00 98.56 85 ALA A C 1
ATOM 600 O O . ALA A 1 85 ? -6.508 1.249 -2.840 1.00 98.56 85 ALA A O 1
ATOM 601 N N . ALA A 1 86 ? -6.245 3.166 -1.706 1.00 98.38 86 ALA A N 1
ATOM 602 C CA . ALA A 1 86 ? -5.208 3.688 -2.596 1.00 98.38 86 ALA A CA 1
ATOM 603 C C . ALA A 1 86 ? -3.968 2.779 -2.662 1.00 98.38 86 ALA A C 1
ATOM 605 O O . ALA A 1 86 ? -3.456 2.504 -3.748 1.00 98.38 86 ALA A O 1
ATOM 606 N N . VAL A 1 87 ? -3.490 2.269 -1.521 1.00 98.44 87 VAL A N 1
ATOM 607 C CA . VAL A 1 87 ? -2.333 1.357 -1.489 1.00 98.44 87 VAL A CA 1
ATOM 608 C C . VAL A 1 87 ? -2.648 0.035 -2.194 1.00 98.44 87 VAL A C 1
ATOM 610 O O . VAL A 1 87 ? -1.799 -0.481 -2.923 1.00 98.44 87 VAL A O 1
ATOM 613 N N . ALA A 1 88 ? -3.866 -0.489 -2.038 1.00 98.19 88 ALA A N 1
ATOM 614 C CA . ALA A 1 88 ? -4.295 -1.688 -2.751 1.00 98.19 88 ALA A CA 1
ATOM 615 C C . ALA A 1 88 ? -4.297 -1.479 -4.277 1.00 98.19 88 ALA A C 1
ATOM 617 O O . ALA A 1 88 ? -3.800 -2.336 -5.012 1.00 98.19 88 ALA A O 1
ATOM 618 N N . GLU A 1 89 ? -4.787 -0.334 -4.762 1.00 98.06 89 GLU A N 1
ATOM 619 C CA . GLU A 1 89 ? -4.749 0.002 -6.192 1.00 98.06 89 GLU A CA 1
ATOM 620 C C . GLU A 1 89 ? -3.319 0.208 -6.712 1.00 98.06 89 GLU A C 1
ATOM 622 O O . GLU A 1 89 ? -2.974 -0.306 -7.779 1.00 98.06 89 GLU A O 1
ATOM 627 N N . HIS A 1 90 ? -2.440 0.858 -5.944 1.00 96.44 90 HIS A N 1
ATOM 628 C CA . HIS A 1 90 ? -1.020 0.962 -6.301 1.00 96.44 90 HIS A CA 1
ATOM 629 C C . HIS A 1 90 ? -0.353 -0.413 -6.413 1.00 96.44 90 HIS A C 1
ATOM 631 O O . HIS A 1 90 ? 0.403 -0.657 -7.354 1.00 96.44 90 HIS A O 1
ATOM 637 N N . GLY A 1 91 ? -0.668 -1.335 -5.499 1.00 97.00 91 GLY A N 1
ATOM 638 C CA . GLY A 1 91 ? -0.185 -2.713 -5.564 1.00 97.00 91 GLY A CA 1
ATOM 639 C C . GLY A 1 91 ? -0.609 -3.418 -6.854 1.00 97.00 91 GLY A C 1
ATOM 640 O O . GLY A 1 91 ? 0.217 -4.056 -7.503 1.00 97.00 91 GLY A O 1
ATOM 641 N N . LYS A 1 92 ? -1.869 -3.253 -7.276 1.00 95.69 92 LYS A N 1
ATOM 642 C CA . LYS A 1 92 ? -2.378 -3.814 -8.541 1.00 95.69 92 LYS A CA 1
ATOM 643 C C . LYS A 1 92 ? -1.696 -3.197 -9.763 1.00 95.69 92 LYS A C 1
ATOM 645 O O . LYS A 1 92 ? -1.350 -3.928 -10.687 1.00 95.69 92 LYS A O 1
ATOM 650 N N . ALA A 1 93 ? -1.488 -1.881 -9.764 1.00 96.06 93 ALA A N 1
ATOM 651 C CA . ALA A 1 93 ? -0.858 -1.167 -10.875 1.00 96.06 93 ALA A CA 1
ATOM 652 C C . ALA A 1 93 ? 0.629 -1.526 -11.052 1.00 96.06 93 ALA A C 1
ATOM 654 O O . ALA A 1 93 ? 1.137 -1.537 -12.173 1.00 96.06 93 ALA A O 1
ATOM 655 N N . LEU A 1 94 ? 1.326 -1.816 -9.950 1.00 95.75 94 LEU A N 1
ATOM 656 C CA . LEU A 1 94 ? 2.755 -2.141 -9.946 1.00 95.75 94 LEU A CA 1
ATOM 657 C C . LEU A 1 94 ? 3.038 -3.643 -10.034 1.00 95.75 94 LEU A C 1
ATOM 659 O O . LEU A 1 94 ? 4.179 -4.023 -10.305 1.00 95.75 94 LEU A O 1
ATOM 663 N N . ALA A 1 95 ? 2.030 -4.493 -9.831 1.00 93.38 95 ALA A N 1
ATOM 664 C CA . ALA A 1 95 ? 2.179 -5.933 -9.961 1.00 93.38 95 ALA A CA 1
ATOM 665 C C . ALA A 1 95 ? 2.723 -6.301 -11.354 1.00 93.38 95 ALA A C 1
ATOM 667 O O . ALA A 1 95 ? 2.287 -5.736 -12.365 1.00 93.38 95 ALA A O 1
ATOM 668 N N . PRO A 1 96 ? 3.681 -7.243 -11.439 1.00 85.38 96 PRO A N 1
ATOM 669 C CA . PRO A 1 96 ? 4.137 -7.731 -12.729 1.00 85.38 96 PRO A CA 1
ATOM 670 C C . PRO A 1 96 ? 2.946 -8.315 -13.504 1.00 85.38 96 PRO A C 1
ATOM 672 O O . PRO A 1 96 ? 2.035 -8.886 -12.892 1.00 85.38 96 PRO A O 1
ATOM 675 N N . PRO A 1 97 ? 2.926 -8.186 -14.843 1.00 80.12 97 PRO A N 1
ATOM 676 C CA . PRO A 1 97 ? 1.874 -8.793 -15.642 1.00 80.12 97 PRO A CA 1
ATOM 677 C C . PRO A 1 97 ? 1.833 -10.291 -15.342 1.00 80.12 97 PRO A C 1
ATOM 679 O O . PRO A 1 97 ? 2.878 -10.943 -15.281 1.00 80.12 97 PRO A O 1
ATOM 682 N N . ARG A 1 98 ? 0.626 -10.833 -15.142 1.00 71.56 98 ARG A N 1
ATOM 683 C CA . ARG A 1 98 ? 0.437 -12.282 -15.030 1.00 71.56 98 ARG A CA 1
ATOM 684 C C . ARG A 1 98 ? 1.034 -12.914 -16.284 1.00 71.56 98 ARG A C 1
ATOM 686 O O . ARG A 1 98 ? 0.650 -12.526 -17.390 1.00 71.56 98 ARG A O 1
ATOM 693 N N . ALA A 1 99 ? 1.994 -13.822 -16.113 1.00 65.25 99 ALA A N 1
ATOM 694 C CA . ALA A 1 99 ? 2.452 -14.643 -17.220 1.00 65.25 99 ALA A CA 1
ATOM 695 C C . ALA A 1 99 ? 1.212 -15.345 -17.780 1.00 65.25 99 ALA A C 1
ATOM 697 O O . ALA A 1 99 ? 0.436 -15.921 -17.019 1.00 65.25 99 ALA A O 1
ATOM 698 N N . LYS A 1 100 ? 0.957 -15.191 -19.080 1.00 54.00 100 LYS A N 1
ATOM 699 C CA . LYS A 1 100 ? -0.008 -16.057 -19.742 1.00 54.00 100 LYS A CA 1
ATOM 700 C C . LYS A 1 100 ? 0.677 -17.412 -19.818 1.00 54.00 100 LYS A C 1
ATOM 702 O O . LYS A 1 100 ? 1.756 -17.489 -20.397 1.00 54.00 100 LYS A O 1
ATOM 707 N N . ASP A 1 101 ? 0.100 -18.410 -19.168 1.00 51.44 101 ASP A N 1
ATOM 708 C CA . ASP A 1 101 ? 0.474 -19.797 -19.401 1.00 51.44 101 ASP A CA 1
ATOM 709 C C . ASP A 1 101 ? 0.160 -20.085 -20.884 1.00 51.44 101 ASP A C 1
ATOM 711 O O . ASP A 1 101 ? -1.011 -20.116 -21.270 1.00 51.44 101 ASP A O 1
ATOM 715 N N . GLU A 1 102 ? 1.198 -20.144 -21.725 1.00 39.78 102 GLU A N 1
ATOM 716 C CA . GLU A 1 102 ? 1.153 -20.678 -23.099 1.00 39.78 102 GLU A CA 1
ATOM 717 C C . GLU A 1 102 ? 1.596 -22.141 -23.100 1.00 39.78 102 GLU A C 1
ATOM 719 O O . GLU A 1 102 ? 2.596 -22.456 -22.410 1.00 39.78 102 GLU A O 1
#

Secondary structure (DSSP, 8-state):
-------SSSSSSSSSSSSSHHHHTTTTT----S------HHHHHHHHHHHHHHHHHHHHHHHHHHHHHHHH-GGGHHHHHHHHHHHHHHHHHHSPPPPP--

Radius of gyration: 23.6 Å; chains: 1; bounding box: 47×83×41 Å

Foldseek 3Di:
DDDDDPPDPPPPPPPPPPPPVVVVCVVPPDPPDDDDDDPDPVVVVVVLLVVLVVLLVVLVVVLVVLVVCCVVPVVCVVVCVVVSVVSVVSSVVSDDPPPDPD

Sequence (102 aa):
MRRTGTTRRGALTATGALALGAVLTGCGGDDEDAGGKKPGRATSAKAEKALREKAVRDGALLLARYDLVAEAHPATAAGLEPLRAAVAEHGKALAPPRAKDE